Protein AF-A0A515CW80-F1 (afdb_monomer_lite)

Sequence (69 aa):
MPDDNEILERLSATGSTPDSVANLLRCAGYKGMTGIAIRRRLIRLEKEKAVERVRRPDIKKICWAPTTK

Organism: Serratia liquefaciens (NCBI:txid614)

Radius of gyration: 11.02 Å; chains: 1; bounding box: 26×25×27 Å

pLDDT: mean 91.13, std 6.89, range [48.12, 96.06]

Foldseek 3Di:
DDDPVLLQVLADQQFDQLQSSQVVVVVVVPVPGDSVVSVVSVVVCVVVQQWDWDDDPVDPGITIHGPDD

Secondary structure (DSSP, 8-state):
---HHHHHHTS-TT-B-HHHHHHHHHHTT-TT--HHHHHHHHHHHHHTTSEEEE--TT-SS-EEEE---

Structure (mmCIF, N/CA/C/O backbone):
data_AF-A0A515CW80-F1
#
_entry.id   AF-A0A515CW80-F1
#
loop_
_atom_site.group_PDB
_atom_site.id
_atom_site.type_symbol
_atom_site.label_atom_id
_atom_site.label_alt_id
_atom_site.label_comp_id
_atom_site.label_asym_id
_atom_site.label_entity_id
_atom_site.label_seq_id
_atom_site.pdbx_PDB_ins_code
_atom_site.Cartn_x
_atom_site.Cartn_y
_atom_site.Cartn_z
_atom_site.occupancy
_atom_site.B_iso_or_equiv
_atom_site.auth_seq_id
_atom_site.auth_comp_id
_atom_site.auth_asym_id
_atom_site.auth_atom_id
_atom_site.pdbx_PDB_model_num
ATOM 1 N N . MET A 1 1 ? 4.540 10.741 -11.253 1.00 79.38 1 MET A N 1
ATOM 2 C CA . MET A 1 1 ? 4.629 10.232 -9.865 1.00 79.38 1 MET A CA 1
ATOM 3 C C . MET A 1 1 ? 3.274 9.630 -9.562 1.00 79.38 1 MET A C 1
ATOM 5 O O . MET A 1 1 ? 2.319 10.261 -9.987 1.00 79.38 1 MET A O 1
ATOM 9 N N . PRO A 1 2 ? 3.180 8.445 -8.942 1.00 85.62 2 PRO A N 1
ATOM 10 C CA . PRO A 1 2 ? 1.880 7.864 -8.627 1.00 85.62 2 PRO A CA 1
ATOM 11 C C . PRO A 1 2 ? 1.174 8.718 -7.574 1.00 85.62 2 PRO A C 1
ATOM 13 O O . PRO A 1 2 ? 1.815 9.174 -6.619 1.00 85.62 2 PRO A O 1
ATOM 16 N N . ASP A 1 3 ? -0.121 8.937 -7.764 1.00 89.38 3 ASP A N 1
ATOM 17 C CA . ASP A 1 3 ? -0.961 9.639 -6.800 1.00 89.38 3 ASP A CA 1
ATOM 18 C C . ASP A 1 3 ? -1.300 8.745 -5.603 1.00 89.38 3 ASP A C 1
ATOM 20 O O . ASP A 1 3 ? -1.119 7.524 -5.623 1.00 89.38 3 ASP A O 1
ATOM 24 N N . ASP A 1 4 ? -1.811 9.357 -4.537 1.00 90.25 4 ASP A N 1
ATOM 25 C CA . ASP A 1 4 ? -2.119 8.647 -3.295 1.00 90.25 4 ASP A CA 1
ATOM 26 C C . ASP A 1 4 ? -3.172 7.555 -3.496 1.00 90.25 4 ASP A C 1
ATOM 28 O O . ASP A 1 4 ? -3.003 6.452 -2.980 1.00 90.25 4 ASP A O 1
ATOM 32 N N . ASN A 1 5 ? -4.199 7.816 -4.312 1.00 90.81 5 ASN A N 1
ATOM 33 C CA . ASN A 1 5 ? -5.199 6.806 -4.660 1.00 90.81 5 ASN A CA 1
ATOM 34 C C . ASN A 1 5 ? -4.560 5.592 -5.336 1.00 90.81 5 ASN A C 1
ATOM 36 O O . ASN A 1 5 ? -4.878 4.452 -5.017 1.00 90.81 5 ASN A O 1
ATOM 40 N N . GLU A 1 6 ? -3.594 5.838 -6.216 1.00 91.94 6 GLU A N 1
ATOM 41 C CA . GLU A 1 6 ? -2.925 4.759 -6.913 1.00 91.94 6 GLU A CA 1
ATOM 42 C C . GLU A 1 6 ? -2.094 3.911 -5.948 1.00 91.94 6 GLU A C 1
ATOM 44 O O . GLU A 1 6 ? -2.129 2.689 -6.018 1.00 91.94 6 GLU A O 1
ATOM 49 N N . ILE A 1 7 ? -1.411 4.527 -4.979 1.00 92.50 7 ILE A N 1
ATOM 50 C CA . ILE A 1 7 ? -0.711 3.802 -3.908 1.00 92.50 7 ILE A CA 1
ATOM 51 C C . ILE A 1 7 ? -1.692 2.953 -3.088 1.00 92.50 7 ILE A C 1
ATOM 53 O O . ILE A 1 7 ? -1.383 1.792 -2.813 1.00 92.50 7 ILE A O 1
ATOM 57 N N . LEU A 1 8 ? -2.854 3.505 -2.725 1.00 91.81 8 LEU A N 1
ATOM 58 C CA . LEU A 1 8 ? -3.891 2.805 -1.960 1.00 91.81 8 LEU A CA 1
ATOM 59 C C . LEU A 1 8 ? -4.416 1.572 -2.703 1.00 91.81 8 LEU A C 1
ATOM 61 O O . LEU A 1 8 ? -4.498 0.502 -2.110 1.00 91.81 8 LEU A O 1
ATOM 65 N N . GLU A 1 9 ? -4.675 1.682 -4.006 1.00 92.25 9 GLU A N 1
ATOM 66 C CA . GLU A 1 9 ? -5.142 0.566 -4.839 1.00 92.25 9 GLU A CA 1
ATOM 67 C C . GLU A 1 9 ? -4.140 -0.596 -4.936 1.00 92.25 9 GLU A C 1
ATOM 69 O O . GLU A 1 9 ? -4.525 -1.723 -5.240 1.00 92.25 9 GLU A O 1
ATOM 74 N N . ARG A 1 10 ? -2.843 -0.355 -4.689 1.00 93.88 10 ARG A N 1
ATOM 75 C CA . ARG A 1 10 ? -1.813 -1.415 -4.677 1.00 93.88 10 ARG A CA 1
ATOM 76 C C . ARG A 1 10 ? -1.636 -2.047 -3.295 1.00 93.88 10 ARG A C 1
ATOM 78 O O . ARG A 1 10 ? -0.883 -3.016 -3.172 1.00 93.88 10 ARG A O 1
ATOM 85 N N . LEU A 1 11 ? -2.277 -1.518 -2.253 1.00 92.94 11 LEU A N 1
ATOM 86 C CA . LEU A 1 11 ? -2.237 -2.119 -0.926 1.00 92.94 11 LEU A CA 1
ATOM 87 C C . LEU A 1 11 ? -3.251 -3.260 -0.831 1.00 92.94 11 LEU A C 1
ATOM 89 O O . LEU A 1 11 ? -4.446 -3.084 -1.032 1.00 92.94 11 LEU A O 1
ATOM 93 N N . SER A 1 12 ? -2.773 -4.436 -0.434 1.00 90.69 12 SER A N 1
ATOM 94 C CA . SER A 1 12 ? -3.647 -5.511 0.039 1.00 90.69 12 SER A CA 1
ATOM 95 C C . SER A 1 12 ? -4.338 -5.137 1.355 1.00 90.69 12 SER A C 1
ATOM 97 O O . SER A 1 12 ? -3.709 -4.544 2.238 1.00 90.69 12 SER A O 1
ATOM 99 N N . ALA A 1 13 ? -5.580 -5.598 1.528 1.00 85.62 13 ALA A N 1
ATOM 100 C CA . ALA A 1 13 ? -6.343 -5.500 2.774 1.00 85.62 13 ALA A CA 1
ATOM 101 C C . ALA A 1 13 ? -5.609 -6.119 3.978 1.00 85.62 13 ALA A C 1
ATOM 103 O O . ALA A 1 13 ? -5.684 -5.607 5.087 1.00 85.62 13 ALA A O 1
ATOM 104 N N . THR A 1 14 ? -4.825 -7.185 3.771 1.00 86.38 14 THR A N 1
ATOM 105 C CA . THR A 1 14 ? -4.032 -7.811 4.851 1.00 86.38 14 THR A CA 1
ATOM 106 C C . THR A 1 14 ? -2.750 -7.047 5.184 1.00 86.38 14 THR A C 1
ATOM 108 O O . THR A 1 14 ? -2.002 -7.437 6.079 1.00 86.38 14 THR A O 1
ATOM 111 N N . GLY A 1 15 ? -2.434 -6.010 4.412 1.00 91.50 15 GLY A N 1
ATOM 112 C CA . GLY A 1 15 ? -1.215 -5.232 4.528 1.00 91.50 15 GLY A CA 1
ATOM 113 C C . GLY A 1 15 ? -0.128 -5.611 3.533 1.00 91.50 15 GLY A C 1
ATOM 114 O O . GLY A 1 15 ? 0.135 -6.790 3.265 1.00 91.50 15 GLY A O 1
ATOM 115 N N . SER A 1 16 ? 0.547 -4.579 3.030 1.00 94.38 16 SER A N 1
ATOM 116 C CA . SER A 1 16 ? 1.662 -4.680 2.086 1.00 94.38 16 SER A CA 1
ATOM 117 C C . SER A 1 16 ? 2.885 -3.922 2.590 1.00 94.38 16 SER A C 1
ATOM 119 O O . SER A 1 16 ? 2.768 -2.890 3.255 1.00 94.38 16 SER A O 1
ATOM 121 N N . THR A 1 17 ? 4.079 -4.424 2.265 1.00 95.38 17 THR A N 1
ATOM 122 C CA . THR A 1 17 ? 5.317 -3.695 2.568 1.00 95.38 17 THR A CA 1
ATOM 123 C C . THR A 1 17 ? 5.518 -2.549 1.569 1.00 95.38 17 THR A C 1
ATOM 125 O O . THR A 1 17 ? 5.141 -2.693 0.400 1.00 95.38 17 THR A O 1
ATOM 128 N N . PRO A 1 18 ? 6.171 -1.440 1.965 1.00 94.88 18 PRO A N 1
ATOM 129 C CA . PRO A 1 18 ? 6.496 -0.355 1.037 1.00 94.88 18 PRO A CA 1
ATOM 130 C C . PRO A 1 18 ? 7.314 -0.816 -0.178 1.00 94.88 18 PRO A C 1
ATOM 132 O O . PRO A 1 18 ? 7.137 -0.295 -1.276 1.00 94.88 18 PRO A O 1
ATOM 135 N N . ASP A 1 19 ? 8.186 -1.814 0.005 1.00 95.00 19 ASP A N 1
ATOM 136 C CA . ASP A 1 19 ? 8.998 -2.390 -1.074 1.00 95.00 19 ASP A CA 1
ATOM 137 C C . ASP A 1 19 ? 8.137 -3.140 -2.099 1.00 95.00 19 ASP A C 1
ATOM 139 O O . ASP A 1 19 ? 8.348 -2.999 -3.304 1.00 95.00 19 ASP A O 1
ATOM 143 N N . SER A 1 20 ? 7.145 -3.905 -1.631 1.00 94.69 20 SER A N 1
ATOM 144 C CA . SER A 1 20 ? 6.201 -4.624 -2.495 1.00 94.69 20 SER A CA 1
ATOM 145 C C . SER A 1 20 ? 5.387 -3.652 -3.350 1.00 94.69 20 SER A C 1
ATOM 147 O O . SER A 1 20 ? 5.300 -3.824 -4.562 1.00 94.69 20 SER A O 1
ATOM 149 N N . VAL A 1 21 ? 4.858 -2.589 -2.738 1.00 95.25 21 VAL A N 1
ATOM 150 C CA . VAL A 1 21 ? 4.084 -1.552 -3.441 1.00 95.25 21 VAL A CA 1
ATOM 151 C C . VAL A 1 21 ? 4.957 -0.799 -4.444 1.00 95.25 21 VAL A C 1
ATOM 153 O O . VAL A 1 21 ? 4.552 -0.597 -5.586 1.00 95.25 21 VAL A O 1
ATOM 156 N N . ALA A 1 22 ? 6.189 -0.442 -4.063 1.00 95.69 22 ALA A N 1
ATOM 157 C CA . ALA A 1 22 ? 7.140 0.176 -4.982 1.00 95.69 22 ALA A CA 1
ATOM 158 C C . ALA A 1 22 ? 7.419 -0.719 -6.199 1.00 95.69 22 ALA A C 1
ATOM 160 O O . ALA A 1 22 ? 7.524 -0.215 -7.315 1.00 95.69 22 ALA A O 1
ATOM 161 N N . ASN A 1 23 ? 7.508 -2.038 -6.004 1.00 95.81 23 ASN A N 1
ATOM 162 C CA . ASN A 1 23 ? 7.691 -2.978 -7.104 1.00 95.81 23 ASN A CA 1
ATOM 163 C C . ASN A 1 23 ? 6.487 -3.001 -8.055 1.00 95.81 23 ASN A C 1
ATOM 165 O O . ASN A 1 23 ? 6.681 -2.890 -9.262 1.00 95.81 23 ASN A O 1
ATOM 169 N N . LEU A 1 24 ? 5.263 -3.061 -7.521 1.00 95.19 24 LEU A N 1
ATOM 170 C CA . LEU A 1 24 ? 4.033 -3.009 -8.323 1.00 95.19 24 LEU A CA 1
ATOM 171 C C . LEU A 1 24 ? 3.941 -1.714 -9.141 1.00 95.19 24 LEU A C 1
ATOM 173 O O . LEU A 1 24 ? 3.624 -1.744 -10.327 1.00 95.19 24 LEU A O 1
ATOM 177 N N . LEU A 1 25 ? 4.287 -0.576 -8.538 1.00 94.56 25 LEU A N 1
ATOM 178 C CA . LEU A 1 25 ? 4.288 0.715 -9.225 1.00 94.56 25 LEU A CA 1
ATOM 179 C C . LEU A 1 25 ? 5.367 0.794 -10.311 1.00 94.56 25 LEU A C 1
ATOM 181 O O . LEU A 1 25 ? 5.110 1.335 -11.386 1.00 94.56 25 LEU A O 1
ATOM 185 N N . ARG A 1 26 ? 6.553 0.214 -10.090 1.00 94.88 26 ARG A N 1
ATOM 186 C CA . ARG A 1 26 ? 7.563 0.095 -11.154 1.00 94.88 26 ARG A CA 1
ATOM 187 C C . ARG A 1 26 ? 7.056 -0.746 -12.322 1.00 94.88 26 ARG A C 1
ATOM 189 O O . ARG A 1 26 ? 7.259 -0.339 -13.462 1.00 94.88 26 ARG A O 1
ATOM 196 N N . CYS A 1 27 ? 6.374 -1.861 -12.050 1.00 93.44 27 CYS A N 1
ATOM 197 C CA . CYS A 1 27 ? 5.749 -2.691 -13.084 1.00 93.44 27 CYS A CA 1
ATOM 198 C C . CYS A 1 27 ? 4.671 -1.930 -13.873 1.00 93.44 27 CYS A C 1
ATOM 200 O O .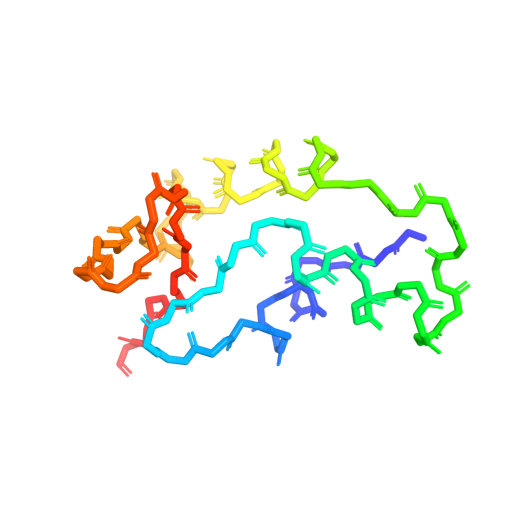 CYS A 1 27 ? 4.539 -2.149 -15.070 1.00 93.44 27 CYS A O 1
ATOM 202 N N . ALA A 1 28 ? 3.966 -0.990 -13.237 1.00 92.56 28 ALA A N 1
ATOM 203 C CA . ALA A 1 28 ? 2.996 -0.106 -13.887 1.00 92.56 28 ALA A CA 1
ATOM 204 C C . ALA A 1 28 ? 3.626 1.075 -14.663 1.00 92.56 28 ALA A C 1
ATOM 206 O O . ALA A 1 28 ? 2.904 1.878 -15.244 1.00 92.56 28 ALA A O 1
ATOM 207 N N . GLY A 1 29 ? 4.959 1.205 -14.685 1.00 93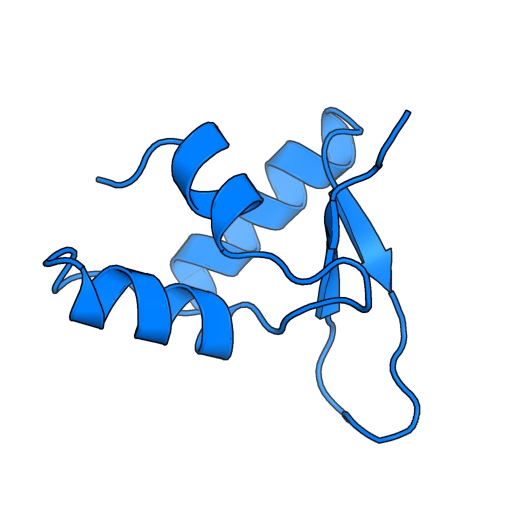.62 29 GLY A N 1
ATOM 208 C CA . GLY A 1 29 ? 5.671 2.248 -15.435 1.00 93.62 29 GLY A CA 1
ATOM 209 C C . GLY A 1 29 ? 6.308 3.348 -14.580 1.00 93.62 29 GLY A C 1
ATOM 210 O O . GLY A 1 29 ? 7.072 4.163 -15.104 1.00 93.62 29 GLY A O 1
ATOM 211 N N . TYR A 1 30 ? 6.113 3.351 -13.256 1.00 92.00 30 TYR A N 1
ATOM 212 C CA . TYR A 1 30 ? 6.749 4.313 -12.347 1.00 92.00 30 TYR A CA 1
ATOM 213 C C . TYR A 1 30 ? 8.186 3.910 -11.989 1.00 92.00 30 TYR A C 1
ATOM 215 O O . TYR A 1 30 ? 8.500 3.582 -10.843 1.00 92.00 30 TYR A O 1
ATOM 223 N N . LYS A 1 31 ? 9.086 3.953 -12.979 1.00 87.00 31 LYS A N 1
ATOM 224 C CA . LYS A 1 31 ? 10.467 3.428 -12.903 1.00 87.00 31 LYS A CA 1
ATOM 225 C C . LYS A 1 31 ? 11.302 3.954 -11.720 1.00 87.00 31 LYS A C 1
ATOM 227 O O . LYS A 1 31 ? 12.180 3.243 -11.246 1.00 87.00 31 LYS A O 1
ATOM 232 N N . GLY A 1 32 ? 11.014 5.155 -11.209 1.00 87.69 32 GLY A N 1
ATOM 233 C CA . GLY A 1 32 ? 11.728 5.778 -10.082 1.00 87.69 32 GLY A CA 1
ATOM 234 C C . GLY A 1 32 ? 11.230 5.404 -8.677 1.00 87.69 32 GLY A C 1
ATOM 235 O O . GLY A 1 32 ? 11.680 6.003 -7.700 1.00 87.69 32 GLY A O 1
ATOM 236 N N . MET A 1 33 ? 10.273 4.479 -8.540 1.00 91.75 33 MET A N 1
ATOM 237 C CA . MET A 1 33 ? 9.674 4.167 -7.236 1.00 91.75 33 MET A CA 1
ATOM 238 C C . MET A 1 33 ? 10.561 3.282 -6.359 1.00 91.75 33 MET A C 1
ATOM 240 O O . MET A 1 33 ? 10.979 2.182 -6.735 1.00 91.75 33 MET A O 1
ATOM 244 N N . THR A 1 34 ? 10.799 3.767 -5.139 1.00 94.25 34 THR A N 1
ATOM 245 C CA . THR A 1 34 ? 11.559 3.083 -4.088 1.00 94.25 34 THR A CA 1
ATOM 246 C C . THR A 1 34 ? 10.687 2.860 -2.858 1.00 94.25 34 THR A C 1
ATOM 248 O O . THR A 1 34 ? 9.790 3.655 -2.568 1.00 94.25 34 THR A O 1
ATOM 251 N N . GLY A 1 35 ? 10.983 1.815 -2.081 1.00 93.94 35 GLY A N 1
ATOM 252 C CA . GLY A 1 35 ? 10.268 1.552 -0.830 1.00 93.94 35 GLY A CA 1
ATOM 253 C C . GLY A 1 35 ? 10.378 2.705 0.172 1.00 93.94 35 GLY A C 1
ATOM 254 O O . GLY A 1 35 ? 9.435 2.965 0.913 1.00 93.94 35 GLY A O 1
ATOM 255 N N . ILE A 1 36 ? 11.479 3.468 0.152 1.00 95.00 36 ILE A N 1
ATOM 256 C CA . ILE A 1 36 ? 11.660 4.658 1.001 1.00 95.00 36 ILE A CA 1
ATOM 257 C C . ILE A 1 36 ? 10.663 5.760 0.622 1.00 95.00 36 ILE A C 1
ATOM 259 O O . ILE A 1 36 ? 10.045 6.356 1.508 1.00 95.00 36 ILE A O 1
ATOM 263 N N . ALA A 1 37 ? 10.487 6.022 -0.678 1.00 93.44 37 ALA A N 1
ATOM 264 C CA . ALA A 1 37 ? 9.530 7.014 -1.163 1.00 93.44 37 ALA A CA 1
ATOM 265 C C . ALA A 1 37 ? 8.091 6.621 -0.794 1.00 93.44 37 ALA A C 1
ATOM 267 O O . ALA A 1 37 ? 7.360 7.431 -0.223 1.00 93.44 37 ALA A O 1
ATOM 268 N N . ILE A 1 38 ? 7.730 5.352 -1.014 1.00 95.19 38 ILE A N 1
ATOM 269 C CA . ILE A 1 38 ? 6.415 4.820 -0.640 1.00 95.19 38 ILE A CA 1
ATOM 270 C C . ILE A 1 38 ? 6.200 4.888 0.871 1.00 95.19 38 ILE A C 1
ATOM 272 O O . ILE A 1 38 ? 5.161 5.358 1.318 1.00 95.19 38 ILE A O 1
ATOM 276 N N . ARG A 1 39 ? 7.199 4.523 1.683 1.00 95.12 39 ARG A N 1
ATOM 277 C CA . ARG A 1 39 ? 7.105 4.602 3.146 1.00 95.12 39 ARG A CA 1
ATOM 278 C C . ARG A 1 39 ? 6.820 6.024 3.627 1.00 95.12 39 ARG A C 1
ATOM 280 O O . ARG A 1 39 ? 5.975 6.205 4.497 1.00 95.12 39 ARG A O 1
ATOM 287 N N . ARG A 1 40 ? 7.503 7.036 3.078 1.00 94.81 40 ARG A N 1
ATOM 288 C CA . ARG A 1 40 ? 7.244 8.447 3.428 1.00 94.81 40 ARG A CA 1
ATOM 289 C C . ARG A 1 40 ? 5.805 8.846 3.107 1.00 94.81 40 ARG A C 1
ATOM 291 O O . ARG A 1 40 ? 5.185 9.543 3.905 1.00 94.81 40 ARG A O 1
ATOM 298 N N . ARG A 1 41 ? 5.276 8.379 1.974 1.00 94.25 41 ARG A N 1
ATOM 299 C CA . ARG A 1 41 ? 3.894 8.643 1.567 1.00 94.25 41 ARG A CA 1
ATOM 300 C C . ARG A 1 41 ? 2.882 7.936 2.470 1.00 94.25 41 ARG A C 1
ATOM 302 O O . ARG A 1 41 ? 1.977 8.586 2.974 1.00 94.25 41 ARG A O 1
ATOM 309 N N . LEU A 1 42 ? 3.103 6.661 2.783 1.00 95.00 42 LEU A N 1
ATOM 310 C CA . LEU A 1 42 ? 2.256 5.889 3.699 1.00 95.00 42 LEU A CA 1
ATOM 311 C C . LEU A 1 42 ? 2.216 6.490 5.111 1.00 95.00 42 LEU A C 1
ATOM 313 O O . LEU A 1 42 ? 1.157 6.524 5.718 1.00 95.00 42 LEU A O 1
ATOM 317 N N . ILE A 1 43 ? 3.329 7.034 5.619 1.00 95.31 43 ILE A N 1
ATOM 318 C CA . ILE A 1 43 ? 3.346 7.745 6.913 1.00 95.31 43 ILE A CA 1
ATOM 319 C C . ILE A 1 43 ? 2.470 9.006 6.878 1.00 95.31 43 ILE A C 1
ATOM 321 O O . ILE A 1 43 ? 1.861 9.360 7.886 1.00 95.31 43 ILE A O 1
ATOM 325 N N . ARG A 1 44 ? 2.416 9.713 5.743 1.00 95.38 44 ARG A N 1
ATOM 326 C CA . ARG A 1 44 ? 1.512 10.858 5.580 1.00 95.38 44 ARG A CA 1
ATOM 327 C C . ARG A 1 44 ? 0.054 10.392 5.544 1.00 95.38 44 ARG A C 1
ATOM 329 O O . ARG A 1 44 ? -0.743 10.905 6.321 1.00 95.38 44 ARG A O 1
ATOM 336 N N . LEU A 1 45 ? -0.246 9.379 4.733 1.00 93.88 45 LEU A N 1
ATOM 337 C CA . LEU A 1 45 ? -1.587 8.799 4.613 1.00 93.88 45 LEU A CA 1
ATOM 338 C C . LEU A 1 45 ? -2.091 8.207 5.938 1.00 93.88 45 LEU A C 1
ATOM 340 O O . LEU A 1 45 ? -3.280 8.264 6.231 1.00 93.88 45 LEU A O 1
ATOM 344 N N . GLU A 1 46 ? -1.188 7.695 6.775 1.00 94.94 46 GLU A N 1
ATOM 345 C CA . GLU A 1 46 ? -1.488 7.220 8.129 1.00 94.94 46 GLU A CA 1
ATOM 346 C C . GLU A 1 46 ? -1.973 8.366 9.030 1.00 94.94 46 GLU A C 1
ATOM 348 O O . GLU A 1 46 ? -2.949 8.216 9.762 1.00 94.94 46 GLU A O 1
ATOM 353 N N . LYS A 1 47 ? -1.357 9.553 8.933 1.00 94.88 47 LYS A N 1
ATOM 354 C CA . LYS A 1 47 ? -1.825 10.754 9.652 1.00 94.88 47 LYS A CA 1
ATOM 355 C C . LYS A 1 47 ? -3.179 11.244 9.140 1.00 94.88 47 LYS A C 1
ATOM 357 O O . LYS A 1 47 ? -3.976 11.752 9.922 1.00 94.88 47 LYS A O 1
ATOM 362 N N . GLU A 1 48 ? -3.433 11.075 7.845 1.00 93.88 48 GLU A N 1
ATOM 363 C CA . GLU A 1 48 ? -4.708 11.387 7.185 1.00 93.88 48 GLU A CA 1
ATOM 364 C C . GLU A 1 48 ? -5.771 10.287 7.410 1.00 93.88 48 GLU A C 1
ATOM 366 O O . GLU A 1 48 ? -6.898 10.421 6.940 1.00 93.88 48 GLU A O 1
ATOM 371 N N . LYS A 1 49 ? -5.446 9.222 8.165 1.00 92.75 49 LYS A N 1
ATOM 372 C CA . LYS A 1 49 ? -6.303 8.055 8.450 1.00 92.75 49 LYS A CA 1
ATOM 373 C C . LYS A 1 49 ? -6.756 7.274 7.206 1.00 92.75 49 LYS A C 1
ATOM 375 O O . LYS A 1 49 ? -7.740 6.541 7.271 1.00 92.75 49 LYS A O 1
ATOM 380 N N . ALA A 1 50 ? -6.032 7.389 6.093 1.00 92.25 50 ALA A N 1
ATOM 381 C CA . ALA A 1 50 ? -6.292 6.642 4.858 1.00 92.25 50 ALA A CA 1
ATOM 382 C C . ALA A 1 50 ? -5.647 5.242 4.846 1.00 92.25 50 ALA A C 1
ATOM 384 O O . ALA A 1 50 ? -6.088 4.359 4.112 1.00 92.25 50 ALA A O 1
ATOM 385 N N . V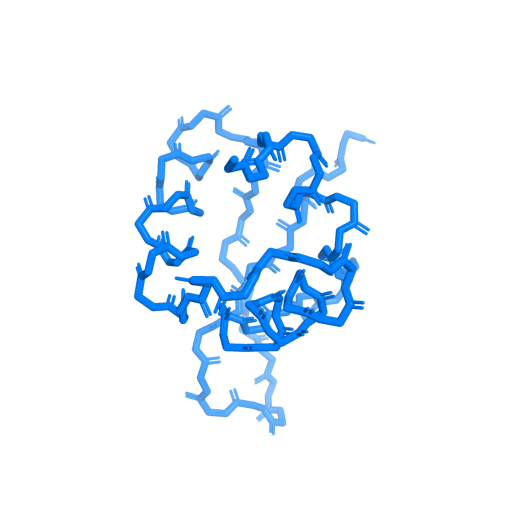AL A 1 51 ? -4.610 5.033 5.662 1.00 95.31 51 VAL A N 1
ATOM 386 C CA . VAL A 1 51 ? -3.985 3.722 5.893 1.00 95.31 51 VAL A CA 1
ATOM 387 C C . VAL A 1 51 ? -3.696 3.512 7.374 1.00 95.31 51 VAL A C 1
ATOM 389 O O . VAL A 1 51 ? -3.526 4.470 8.127 1.00 95.31 51 VAL A O 1
ATOM 392 N N . GLU A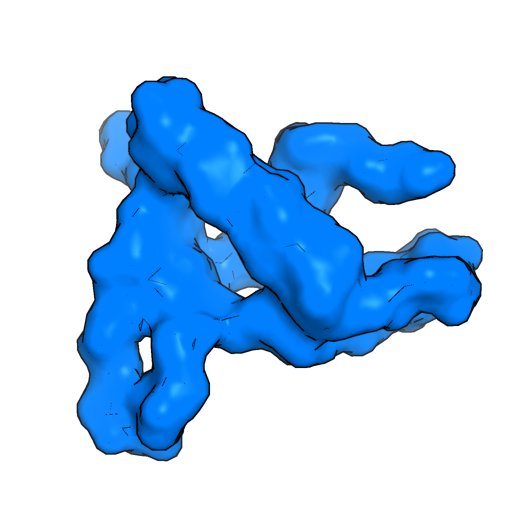 1 52 ? -3.513 2.259 7.768 1.00 95.12 52 GLU A N 1
ATOM 393 C CA . GLU A 1 52 ? -3.050 1.874 9.098 1.00 95.12 52 GLU A CA 1
ATOM 394 C C . GLU A 1 52 ? -1.837 0.942 9.024 1.00 95.12 52 GLU A C 1
ATOM 396 O O . GLU A 1 52 ? -1.652 0.195 8.057 1.00 95.12 52 GLU A O 1
ATOM 401 N N . ARG A 1 53 ? -0.978 0.987 10.049 1.00 94.25 53 ARG A N 1
ATOM 402 C CA . ARG A 1 53 ? 0.102 0.005 10.191 1.00 94.25 53 ARG A CA 1
ATOM 403 C C . ARG A 1 53 ? -0.465 -1.309 10.681 1.00 94.25 53 ARG A C 1
ATOM 405 O O . ARG A 1 53 ? -1.041 -1.373 11.760 1.00 94.25 53 ARG A O 1
ATOM 412 N N . VAL A 1 54 ? -0.152 -2.369 9.952 1.00 92.19 54 VAL A N 1
ATOM 413 C CA . VAL A 1 54 ? -0.543 -3.726 10.318 1.00 92.19 54 VAL A CA 1
ATOM 414 C C . VAL A 1 54 ? 0.685 -4.593 10.530 1.00 92.19 54 VAL A C 1
ATOM 416 O O . VAL A 1 54 ? 1.693 -4.499 9.818 1.00 92.19 54 VAL A O 1
ATOM 419 N N . ARG A 1 55 ? 0.611 -5.454 11.543 1.00 87.19 55 ARG A N 1
ATOM 420 C CA . ARG A 1 55 ? 1.653 -6.432 11.839 1.00 87.19 55 ARG A CA 1
ATOM 421 C C . ARG A 1 55 ? 1.243 -7.769 11.242 1.00 87.19 55 ARG A C 1
ATOM 423 O O . ARG A 1 55 ? 0.266 -8.363 11.679 1.00 87.19 55 ARG A O 1
ATOM 430 N N . ARG A 1 56 ? 2.009 -8.248 10.263 1.00 84.50 56 ARG A N 1
ATOM 431 C CA . ARG A 1 56 ? 1.838 -9.594 9.709 1.00 84.50 56 ARG A CA 1
ATOM 432 C C . ARG A 1 56 ? 2.840 -10.539 10.377 1.00 84.50 56 ARG A C 1
ATOM 434 O O . ARG A 1 56 ? 4.031 -10.240 10.324 1.00 84.50 56 ARG A O 1
ATOM 441 N N . PRO A 1 57 ? 2.404 -11.645 11.004 1.00 83.94 57 PRO A N 1
ATOM 442 C CA . PRO A 1 57 ? 3.305 -12.550 11.723 1.00 83.94 57 PRO A CA 1
ATOM 443 C C . PRO A 1 57 ? 4.374 -13.163 10.806 1.00 83.94 57 PRO A C 1
ATOM 445 O O . PRO A 1 57 ? 5.526 -13.291 11.211 1.00 83.94 57 PRO A O 1
ATOM 448 N N . ASP A 1 58 ? 4.027 -13.426 9.545 1.00 86.44 58 ASP A N 1
ATOM 449 C CA . ASP A 1 58 ? 4.926 -14.034 8.554 1.00 86.44 58 ASP A CA 1
ATOM 450 C C . ASP A 1 58 ? 5.898 -13.034 7.902 1.00 86.44 58 ASP A C 1
ATOM 452 O O . ASP A 1 58 ? 6.794 -13.421 7.152 1.00 86.44 58 ASP A O 1
ATOM 456 N N . ILE A 1 59 ? 5.742 -11.728 8.163 1.00 85.19 59 ILE A N 1
ATOM 457 C CA . ILE A 1 59 ? 6.546 -10.668 7.543 1.00 85.19 59 ILE A CA 1
ATOM 458 C C . ILE A 1 59 ? 7.232 -9.840 8.629 1.00 85.19 59 ILE A C 1
ATOM 460 O O . ILE A 1 59 ? 6.613 -9.057 9.340 1.00 85.19 59 ILE A O 1
ATOM 464 N N . LYS A 1 60 ? 8.565 -9.933 8.699 1.00 85.62 60 LYS A N 1
ATOM 465 C CA . LYS A 1 60 ? 9.381 -9.162 9.661 1.00 85.62 60 LYS A CA 1
ATOM 466 C C . LYS A 1 60 ? 9.395 -7.646 9.402 1.00 85.62 60 LYS A C 1
ATOM 468 O O . LYS A 1 60 ? 9.860 -6.884 10.245 1.00 85.62 60 LYS A O 1
ATOM 473 N N . LYS A 1 61 ? 8.935 -7.200 8.229 1.00 87.44 61 LYS A N 1
ATOM 474 C CA . LYS A 1 61 ? 8.872 -5.786 7.828 1.00 87.44 61 LYS A CA 1
ATOM 475 C C . LYS A 1 61 ? 7.521 -5.162 8.185 1.00 87.44 61 LYS A C 1
ATOM 477 O O . LYS A 1 61 ? 6.490 -5.826 8.153 1.00 87.44 61 LYS A O 1
ATOM 482 N N . ILE A 1 62 ? 7.528 -3.854 8.449 1.00 91.50 62 ILE A N 1
ATOM 483 C CA . ILE A 1 62 ? 6.299 -3.084 8.687 1.00 91.50 62 ILE A CA 1
ATOM 484 C C . ILE A 1 62 ? 5.454 -3.075 7.410 1.00 91.50 62 ILE A C 1
ATOM 486 O O . ILE A 1 62 ? 5.970 -2.810 6.319 1.00 91.50 62 ILE A O 1
ATOM 490 N N . CYS A 1 63 ? 4.162 -3.347 7.571 1.00 94.62 63 CYS A N 1
ATOM 491 C CA . CYS A 1 63 ? 3.175 -3.312 6.506 1.00 94.62 63 CYS A CA 1
ATOM 492 C C . CYS A 1 63 ? 2.152 -2.201 6.763 1.00 94.62 63 CYS A C 1
ATOM 494 O O . CYS A 1 63 ? 1.917 -1.818 7.910 1.00 94.62 63 CYS A O 1
ATOM 496 N N . TRP A 1 64 ? 1.535 -1.719 5.688 1.00 96.06 64 TRP A N 1
ATOM 497 C CA . TRP A 1 64 ? 0.375 -0.833 5.742 1.00 96.06 64 TRP A CA 1
ATOM 498 C C . TRP A 1 64 ? -0.793 -1.471 5.004 1.00 96.06 64 TRP A C 1
ATOM 500 O O . TRP A 1 64 ? -0.580 -2.120 3.977 1.00 96.06 64 TRP A O 1
ATOM 510 N N . ALA A 1 65 ? -1.995 -1.283 5.529 1.00 95.00 65 ALA A N 1
ATOM 511 C CA . ALA A 1 65 ? -3.257 -1.653 4.901 1.00 95.00 65 ALA A CA 1
ATOM 512 C C . ALA A 1 65 ? -4.111 -0.389 4.707 1.00 95.00 65 ALA A C 1
ATOM 514 O O . ALA A 1 65 ? -3.957 0.557 5.484 1.00 95.00 65 ALA A O 1
ATOM 515 N N . PRO A 1 66 ? -4.975 -0.333 3.681 1.00 93.56 66 PRO A N 1
ATOM 516 C CA . PRO A 1 66 ? -5.941 0.750 3.561 1.00 93.56 66 PRO A CA 1
ATOM 517 C C . PRO A 1 66 ? -6.930 0.668 4.726 1.00 93.56 66 PRO A C 1
ATOM 519 O O . PRO A 1 66 ? -7.417 -0.418 5.042 1.00 93.56 66 PRO A O 1
ATOM 522 N N . THR A 1 67 ? -7.239 1.803 5.353 1.00 88.94 67 THR A N 1
ATOM 523 C CA . THR A 1 67 ? -8.319 1.873 6.344 1.00 88.94 67 THR A CA 1
ATOM 524 C C . THR A 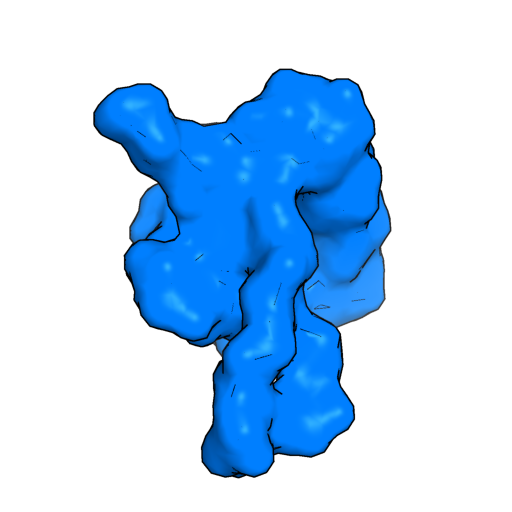1 67 ? -9.632 1.849 5.568 1.00 88.94 67 THR A C 1
ATOM 526 O O . THR A 1 67 ? -10.134 2.882 5.124 1.00 88.94 67 THR A O 1
ATOM 529 N N . THR A 1 68 ? -10.164 0.658 5.311 1.00 69.69 68 THR A N 1
ATOM 530 C CA . THR A 1 68 ? -11.524 0.517 4.787 1.00 69.69 68 THR A CA 1
ATOM 531 C C . THR A 1 68 ? -12.495 1.092 5.816 1.00 69.69 68 THR A C 1
ATOM 533 O O . THR A 1 68 ? -12.467 0.678 6.975 1.00 69.69 68 THR A O 1
ATOM 536 N N . LYS A 1 69 ? -13.325 2.057 5.405 1.00 48.12 69 LYS A N 1
ATOM 537 C CA . LYS A 1 69 ? -14.596 2.307 6.094 1.00 48.12 69 LYS A CA 1
ATOM 538 C C . LYS A 1 69 ? -15.524 1.118 5.897 1.00 4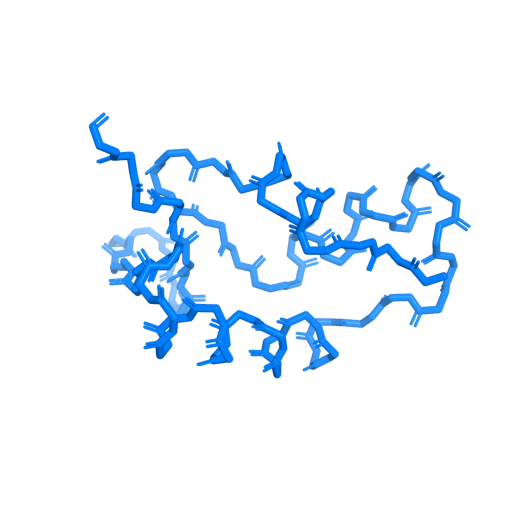8.12 69 LYS A C 1
ATOM 540 O O . LYS A 1 69 ? -15.490 0.553 4.781 1.00 48.12 69 LYS A O 1
#